Protein AF-A0A5N6WSJ8-F1 (afdb_monomer_lite)

pLDDT: mean 81.77, std 14.0, range [35.16, 97.81]

Foldseek 3Di:
DDPPPPDDDDDPPFDWDDDQQKTWGDDPNWIWIDGPPDPDTDTDDPVVVPDDPPDDAFWFWKWWWFAPDVVFFIFIWIWTGGGPDFTKIWGWDDDQADTDTDIDPDGGSPSPDPRTDGMGTPDGDDPVVVVVVVVCSVPDDFHHAPDPVRCDDHNRD

Secondary structure (DSSP, 8-state):
--------PPPTTS--EEETTEEEEEETTEEEEEETT-S--EEE-SGGGTS--SSPPPEEEEEEEEE-STTPPEEEEEEEEETTS-BEEEEEES-TTS-EE---SS-B-GGG-TTEEEEEEEEEE-HHHHHHHHHHHTTSPPP--SSGGG----TT-

Organism: NCBI:txid1034303

Sequence (157 aa):
MTTTIDKIYPTPSTPIQTIGLREICQVNGHHFKRIRGKEGWTESSPEDTLLPPTEPQPLYLSLVHESQGPDGPLHWSLFVARENEPGWLYQATGDAEHMIYEPSVGKVDITSSESFLTLYQLASVTEGQAMVVKCIADRETPPQAVNRREVKENCQG

Structure (mmCIF, N/CA/C/O backbone):
data_AF-A0A5N6WSJ8-F1
#
_entry.id   AF-A0A5N6WSJ8-F1
#
loop_
_atom_site.group_PDB
_atom_site.id
_atom_site.type_symbol
_atom_site.label_atom_id
_atom_site.label_alt_id
_atom_site.label_comp_id
_atom_site.label_asym_id
_atom_site.label_entity_id
_atom_site.label_seq_id
_atom_site.pdbx_PDB_ins_code
_atom_site.Cartn_x
_atom_site.Cartn_y
_atom_site.Cartn_z
_atom_site.occupancy
_atom_site.B_iso_or_equiv
_atom_site.auth_seq_id
_atom_site.auth_comp_id
_atom_site.auth_asym_id
_atom_site.auth_atom_id
_atom_site.pdbx_PDB_model_num
ATOM 1 N N . MET A 1 1 ? -42.127 9.052 26.038 1.00 35.16 1 MET A N 1
ATOM 2 C CA . MET A 1 1 ? -41.552 9.951 25.018 1.00 35.16 1 MET A CA 1
ATOM 3 C C . MET A 1 1 ? -40.097 9.556 24.853 1.00 35.16 1 MET A C 1
ATOM 5 O O . MET A 1 1 ? -39.301 9.848 25.730 1.00 35.16 1 MET A O 1
ATOM 9 N N . THR A 1 2 ? -39.781 8.771 23.828 1.00 38.25 2 THR A N 1
ATOM 10 C CA . THR A 1 2 ? -38.409 8.374 23.492 1.00 38.25 2 THR A CA 1
ATOM 11 C C . THR A 1 2 ? -37.805 9.474 22.635 1.00 38.25 2 THR A C 1
ATOM 13 O O . THR A 1 2 ? -38.182 9.640 21.479 1.00 38.25 2 THR A O 1
ATOM 16 N N . THR A 1 3 ? -36.926 10.274 23.228 1.00 41.91 3 THR A N 1
ATOM 17 C CA . THR A 1 3 ? -36.075 11.224 22.516 1.00 41.91 3 THR A CA 1
ATOM 18 C C . THR A 1 3 ? -35.119 10.424 21.641 1.00 41.91 3 THR A C 1
ATOM 20 O O . THR A 1 3 ? -34.165 9.825 22.131 1.00 41.91 3 THR A O 1
ATOM 23 N N . THR A 1 4 ? -35.398 10.377 20.342 1.00 45.00 4 THR A N 1
ATOM 24 C CA . THR A 1 4 ? -34.414 9.979 19.338 1.00 45.00 4 THR A CA 1
ATOM 25 C C . THR A 1 4 ? -33.328 11.049 19.374 1.00 45.00 4 THR A C 1
ATOM 27 O O . THR A 1 4 ? -33.532 12.156 18.887 1.00 45.00 4 THR A O 1
ATOM 30 N N . ILE A 1 5 ? -32.221 10.778 20.066 1.00 58.25 5 ILE A N 1
ATOM 31 C CA . ILE A 1 5 ? -31.035 11.628 19.979 1.00 58.25 5 ILE A CA 1
ATOM 32 C C . ILE A 1 5 ? -30.529 11.432 18.554 1.00 58.25 5 ILE A C 1
ATOM 34 O O . ILE A 1 5 ? -30.058 10.344 18.216 1.00 58.25 5 ILE A O 1
ATOM 38 N N . ASP A 1 6 ? -30.708 12.443 17.707 1.00 57.06 6 ASP A N 1
ATOM 39 C CA . ASP A 1 6 ? -30.138 12.442 16.366 1.00 57.06 6 ASP A CA 1
ATOM 40 C C . ASP A 1 6 ? -28.642 12.145 16.487 1.00 57.06 6 ASP A C 1
ATOM 42 O O . ASP A 1 6 ? -27.907 12.823 17.212 1.00 57.06 6 ASP A O 1
ATOM 46 N N . LYS A 1 7 ? -28.199 11.073 15.827 1.00 57.53 7 LYS A N 1
ATOM 47 C CA . LYS A 1 7 ? -26.790 10.687 15.816 1.00 57.53 7 LYS A CA 1
ATOM 48 C C . LYS A 1 7 ? -26.008 11.773 15.083 1.00 57.53 7 LYS A C 1
ATOM 50 O O . LYS A 1 7 ? -26.089 11.884 13.861 1.00 57.53 7 LYS A O 1
ATOM 55 N N . ILE A 1 8 ? -25.258 12.574 15.833 1.00 76.56 8 ILE A N 1
ATOM 56 C CA . ILE A 1 8 ? -24.381 13.602 15.275 1.00 76.56 8 ILE A CA 1
ATOM 57 C C . ILE A 1 8 ? -23.059 12.929 14.902 1.00 76.56 8 ILE A C 1
ATOM 59 O O . ILE A 1 8 ? -22.314 12.477 15.770 1.00 76.56 8 ILE A O 1
ATOM 63 N N . TYR A 1 9 ? -22.800 12.838 13.599 1.00 80.69 9 TYR A N 1
ATOM 64 C CA . TYR A 1 9 ? -21.544 12.331 13.051 1.00 80.69 9 TYR A CA 1
ATOM 65 C C . TYR A 1 9 ? -20.418 13.374 13.172 1.00 80.69 9 TYR A C 1
ATOM 67 O O . TYR A 1 9 ? -20.703 14.568 13.302 1.00 80.69 9 TYR A O 1
ATOM 75 N N . PRO A 1 10 ? -19.142 12.949 13.101 1.00 83.12 10 PRO A N 1
ATOM 76 C CA . PRO A 1 10 ? -18.005 13.865 13.148 1.00 83.12 10 PRO A CA 1
ATOM 77 C C . PRO A 1 10 ? -18.033 14.905 12.024 1.00 83.12 10 PRO A C 1
ATOM 79 O O . PRO A 1 10 ? -18.322 14.590 10.869 1.00 83.12 10 PRO A O 1
ATOM 82 N N . THR A 1 11 ? -17.698 16.148 12.366 1.00 83.81 11 THR A N 1
ATOM 83 C CA . THR A 1 11 ? -17.575 17.284 11.443 1.00 83.81 11 THR A CA 1
ATOM 84 C C . THR A 1 11 ? -16.099 17.570 11.140 1.00 83.81 11 THR A C 1
ATOM 86 O O . THR A 1 11 ? -15.226 17.103 11.870 1.00 83.81 11 THR A O 1
ATOM 89 N N . PRO A 1 12 ? -15.764 18.384 10.117 1.00 80.56 12 PRO A N 1
ATOM 90 C CA . PRO A 1 12 ? -14.369 18.734 9.810 1.00 80.56 12 PRO A CA 1
ATOM 91 C C . PRO A 1 12 ? -13.593 19.391 10.967 1.00 80.56 12 PRO A C 1
ATOM 93 O O . PRO A 1 12 ? -12.369 19.413 10.956 1.00 80.56 12 PRO A O 1
ATOM 96 N N . SER A 1 13 ? -14.300 19.936 11.959 1.00 82.62 13 SER A N 1
ATOM 97 C CA . SER A 1 13 ? -13.742 20.542 13.171 1.00 82.62 13 SER A CA 1
ATOM 98 C C . SER A 1 13 ? -13.580 19.572 14.348 1.00 82.62 13 SER A C 1
ATOM 100 O O . SER A 1 13 ? -13.057 19.972 15.387 1.00 82.62 13 SER A O 1
ATOM 102 N N . THR A 1 14 ? -14.054 18.327 14.237 1.00 85.38 14 THR A N 1
ATOM 103 C CA . THR A 1 14 ? -13.923 17.334 15.308 1.00 85.38 14 THR A CA 1
ATOM 104 C C . THR A 1 14 ? -12.447 16.953 15.482 1.00 85.38 14 THR A C 1
ATOM 106 O O . THR A 1 14 ? -11.806 16.605 14.493 1.00 85.38 14 THR A O 1
ATOM 109 N N . PRO A 1 15 ? -11.885 16.989 16.707 1.00 86.81 15 PRO A N 1
ATOM 110 C CA . PRO A 1 15 ? -10.530 16.508 16.960 1.00 86.81 15 PRO A CA 1
ATOM 111 C C . PRO A 1 15 ? -10.389 15.022 16.613 1.00 86.81 15 PRO A C 1
ATOM 113 O O . PRO A 1 15 ? -11.202 14.202 17.041 1.00 86.81 15 PRO A O 1
ATOM 116 N N . ILE A 1 16 ? -9.345 14.682 15.858 1.00 88.19 16 ILE A N 1
ATOM 117 C CA . ILE A 1 16 ? -9.062 13.319 15.402 1.00 88.19 16 ILE A CA 1
ATOM 118 C C . ILE A 1 16 ? -7.741 12.861 16.012 1.00 88.19 16 ILE A C 1
ATOM 120 O O . ILE A 1 16 ? -6.744 13.581 15.971 1.00 88.19 16 ILE A O 1
ATOM 124 N N . GLN A 1 17 ? -7.733 11.646 16.549 1.00 83.62 17 GLN A N 1
ATOM 125 C CA . GLN A 1 17 ? -6.518 10.929 16.902 1.00 83.62 17 GLN A CA 1
ATOM 126 C C . GLN A 1 17 ? -6.211 9.905 15.810 1.00 83.62 17 GLN A C 1
ATOM 128 O O . GLN A 1 17 ? -7.078 9.128 15.412 1.00 83.62 17 GLN A O 1
ATOM 133 N N . THR A 1 18 ? -4.964 9.880 15.352 1.00 77.31 18 THR A N 1
ATOM 134 C CA . THR A 1 18 ? -4.497 8.912 14.358 1.00 77.31 18 THR A CA 1
ATOM 135 C C . THR A 1 18 ? -3.738 7.788 15.049 1.00 77.31 18 THR A C 1
ATOM 137 O O . THR A 1 18 ? -2.828 8.040 15.837 1.00 77.31 18 THR A O 1
ATOM 140 N N . ILE A 1 19 ? -4.112 6.546 14.749 1.00 69.31 19 ILE A N 1
ATOM 141 C CA . ILE A 1 19 ? -3.447 5.326 15.210 1.00 69.31 19 ILE A CA 1
ATOM 142 C C . ILE A 1 19 ? -3.197 4.456 13.976 1.00 69.31 19 ILE A C 1
ATOM 144 O O . ILE A 1 19 ? -4.118 3.822 13.457 1.00 69.31 19 ILE A O 1
ATOM 148 N N . GLY A 1 20 ? -1.958 4.481 13.479 1.00 67.38 20 GLY A N 1
ATOM 149 C CA . GLY A 1 20 ? -1.568 3.845 12.219 1.00 67.38 20 GLY A CA 1
ATOM 150 C C . GLY A 1 20 ? -2.460 4.279 11.054 1.00 67.38 20 GLY A C 1
ATOM 151 O O . GLY A 1 20 ? -2.456 5.445 10.662 1.00 67.38 20 GLY A O 1
ATOM 152 N N . LEU A 1 21 ? -3.254 3.348 10.517 1.00 69.06 21 LEU A N 1
ATOM 153 C CA . LEU A 1 21 ? -4.169 3.599 9.392 1.00 69.06 21 LEU A CA 1
ATOM 154 C C . LEU A 1 21 ? -5.548 4.109 9.804 1.00 69.06 21 LEU A C 1
ATOM 156 O O . LEU A 1 21 ? -6.368 4.414 8.935 1.00 69.06 21 LEU A O 1
ATOM 160 N N . ARG A 1 22 ? -5.832 4.175 11.106 1.00 77.56 22 ARG A N 1
ATOM 161 C CA . ARG A 1 22 ? -7.133 4.595 11.616 1.00 77.56 22 ARG A CA 1
ATOM 162 C C . ARG A 1 22 ? -7.097 6.010 12.137 1.00 77.56 22 ARG A C 1
ATOM 164 O O . ARG A 1 22 ? -6.179 6.424 12.833 1.00 77.56 22 ARG A O 1
ATOM 171 N N . GLU A 1 23 ? -8.170 6.712 11.844 1.00 84.31 23 GLU A N 1
ATOM 172 C CA . GLU A 1 23 ? -8.542 7.948 12.497 1.00 84.31 23 GLU A CA 1
ATOM 173 C C . GLU A 1 23 ? -9.707 7.631 13.423 1.00 84.31 23 GLU A C 1
ATOM 175 O O . GLU A 1 23 ? -10.691 7.013 13.009 1.00 84.31 23 GLU A O 1
ATOM 180 N N . ILE A 1 24 ? -9.574 8.019 14.685 1.00 88.25 24 ILE A N 1
ATOM 181 C CA . ILE A 1 24 ? -10.608 7.865 15.698 1.00 88.25 24 ILE A CA 1
ATOM 182 C C . ILE A 1 24 ? -10.980 9.230 16.259 1.00 88.25 24 ILE A C 1
ATOM 184 O O . ILE A 1 24 ? -10.142 10.121 16.393 1.00 88.25 24 ILE A O 1
ATOM 188 N N . CYS A 1 25 ? -12.251 9.405 16.585 1.00 88.06 25 CYS A N 1
ATOM 189 C CA . CYS A 1 25 ? -12.722 10.590 17.281 1.00 88.06 25 CYS A CA 1
ATOM 190 C C . CYS A 1 25 ? -13.911 10.251 18.174 1.00 88.06 25 CYS A C 1
ATOM 192 O O . CYS A 1 25 ? -14.507 9.175 18.077 1.00 88.06 25 CYS A O 1
ATOM 194 N N . GLN A 1 26 ? -14.250 11.190 19.051 1.00 88.06 26 GLN A N 1
ATOM 195 C CA . GLN A 1 26 ? -15.395 11.076 19.935 1.00 88.06 26 GLN A CA 1
ATOM 196 C C . GLN A 1 26 ? -16.316 12.279 19.741 1.00 88.06 26 GLN A C 1
ATOM 198 O O . GLN A 1 26 ? -15.868 13.424 19.768 1.00 88.06 26 GLN A O 1
ATOM 203 N N . VAL A 1 27 ? -17.613 12.019 19.574 1.00 86.62 27 VAL A N 1
ATOM 204 C CA . VAL A 1 27 ? -18.652 13.049 19.452 1.00 86.62 27 VAL A CA 1
ATOM 205 C C . VAL A 1 27 ? -19.812 12.668 20.361 1.00 86.62 27 VAL A C 1
ATOM 207 O O . VAL A 1 27 ? -20.383 11.591 20.224 1.00 86.62 27 VAL A O 1
ATOM 210 N N . ASN A 1 28 ? -20.158 13.537 21.315 1.00 83.75 28 ASN A N 1
ATOM 211 C CA . ASN A 1 28 ? -21.280 13.340 22.246 1.00 83.75 28 ASN A CA 1
ATOM 212 C C . ASN A 1 28 ? -21.280 11.978 22.970 1.00 83.75 28 ASN A C 1
ATOM 214 O O . ASN A 1 28 ? -22.331 11.386 23.193 1.00 83.75 28 ASN A O 1
ATOM 218 N N . GLY A 1 29 ? -20.100 11.460 23.322 1.00 79.81 29 GLY A N 1
ATOM 219 C CA . GLY A 1 29 ? -19.958 10.158 23.982 1.00 79.81 29 GLY A CA 1
ATOM 220 C C . GLY A 1 29 ? -19.886 8.955 23.033 1.00 79.81 29 GLY A C 1
ATOM 221 O O . GLY A 1 29 ? -19.483 7.879 23.470 1.00 79.81 29 GLY A O 1
ATOM 222 N N . HIS A 1 30 ? -20.175 9.134 21.742 1.00 84.25 30 HIS A N 1
ATOM 223 C CA . HIS A 1 30 ? -20.034 8.103 20.714 1.00 84.25 30 HIS A CA 1
ATOM 224 C C . HIS A 1 30 ? -18.621 8.115 20.139 1.00 84.25 30 HIS A C 1
ATOM 226 O O . HIS A 1 30 ? -18.070 9.182 19.865 1.00 84.25 30 HIS A O 1
ATOM 232 N N . HIS A 1 31 ? -18.040 6.932 19.953 1.00 87.25 31 HIS A N 1
ATOM 233 C CA . HIS A 1 31 ? -16.734 6.782 19.323 1.00 87.25 31 HIS A CA 1
ATOM 234 C C . HIS A 1 31 ? -16.933 6.440 17.856 1.00 87.25 31 HIS A C 1
ATOM 236 O O . HIS A 1 31 ? -17.787 5.627 17.500 1.00 87.25 31 HIS A O 1
ATOM 242 N N . PHE A 1 32 ? -16.135 7.066 17.006 1.00 86.88 32 PHE A N 1
ATOM 243 C CA . PHE A 1 32 ? -16.140 6.821 15.578 1.00 86.88 32 PHE A CA 1
ATOM 244 C C . PHE A 1 32 ? -14.732 6.465 15.132 1.00 86.88 32 PHE A C 1
ATOM 246 O O . PHE A 1 32 ? -13.759 7.070 15.583 1.00 86.88 32 PHE A O 1
ATOM 253 N N . LYS A 1 33 ? -14.636 5.514 14.206 1.00 86.50 33 LYS A N 1
ATOM 254 C CA . LYS A 1 33 ? -13.399 5.130 13.530 1.00 86.50 33 LYS A CA 1
ATOM 255 C C . LYS A 1 33 ? -13.570 5.218 12.020 1.00 86.50 33 LYS A C 1
ATOM 257 O O . LYS A 1 33 ? -14.640 4.920 11.486 1.00 86.50 33 LYS A O 1
ATOM 262 N N . ARG A 1 34 ? -12.504 5.586 11.322 1.00 82.12 34 ARG A N 1
ATOM 263 C CA . ARG A 1 34 ? -12.396 5.479 9.865 1.00 82.12 34 ARG A CA 1
ATOM 264 C C . ARG A 1 34 ? -10.979 5.106 9.464 1.00 82.12 34 ARG A C 1
ATOM 266 O O . ARG A 1 34 ? -10.049 5.264 10.247 1.00 82.12 34 ARG A O 1
ATOM 273 N N . ILE A 1 35 ? -10.821 4.626 8.236 1.00 75.88 35 ILE A N 1
ATOM 274 C CA . ILE A 1 35 ? -9.498 4.518 7.615 1.00 75.88 35 ILE A CA 1
ATOM 275 C C . ILE A 1 35 ? -9.083 5.912 7.149 1.00 75.88 35 ILE A C 1
ATOM 277 O O . ILE A 1 35 ? -9.890 6.625 6.548 1.00 75.88 35 ILE A O 1
ATOM 281 N N . ARG A 1 36 ? -7.836 6.294 7.422 1.00 73.00 36 ARG A N 1
ATOM 282 C CA . ARG A 1 36 ? -7.250 7.571 7.011 1.00 73.00 36 ARG A CA 1
ATOM 283 C C . ARG A 1 36 ? -7.437 7.779 5.503 1.00 73.00 36 ARG A C 1
ATOM 285 O O . ARG A 1 36 ? -7.037 6.942 4.698 1.00 73.00 36 ARG A O 1
ATOM 292 N N . GLY A 1 37 ? -8.061 8.894 5.126 1.00 66.38 37 GLY A N 1
ATOM 293 C CA . GLY A 1 37 ? -8.368 9.229 3.728 1.00 66.38 37 GLY A CA 1
ATOM 294 C C . GLY A 1 37 ? -9.716 8.719 3.198 1.00 66.38 37 GLY A C 1
ATOM 295 O O . GLY A 1 37 ? -10.100 9.099 2.096 1.00 66.38 37 GLY A O 1
ATOM 296 N N . LYS A 1 38 ? -10.480 7.919 3.960 1.00 72.38 38 LYS A N 1
ATOM 297 C CA . LYS A 1 38 ? -11.898 7.649 3.653 1.00 72.38 38 LYS A CA 1
ATOM 298 C C . LYS A 1 38 ? -12.791 8.704 4.301 1.00 72.38 38 LYS A C 1
ATOM 300 O O . LYS A 1 38 ? -12.561 9.108 5.434 1.00 72.38 38 LYS A O 1
ATOM 305 N N . GLU A 1 39 ? -13.854 9.114 3.617 1.00 73.31 39 GLU A N 1
ATOM 306 C CA . GLU A 1 39 ? -14.796 10.103 4.163 1.00 73.31 39 GLU A CA 1
ATOM 307 C C . GLU A 1 39 ? -15.738 9.508 5.226 1.00 73.31 39 GLU A C 1
ATOM 309 O O . GLU A 1 39 ? -16.137 10.199 6.162 1.00 73.31 39 GLU A O 1
ATOM 314 N N . GLY A 1 40 ? -16.068 8.216 5.115 1.00 78.94 40 GLY A N 1
ATOM 315 C CA . GLY A 1 40 ? -17.070 7.558 5.955 1.00 78.94 40 GLY A CA 1
ATOM 316 C C . GLY A 1 40 ? -16.576 7.192 7.357 1.00 78.94 40 GLY A C 1
ATOM 317 O O . GLY A 1 40 ? -15.628 6.421 7.508 1.00 78.94 40 GLY A O 1
ATOM 318 N N . TRP A 1 41 ? -17.282 7.680 8.377 1.00 83.88 41 TRP A N 1
ATOM 319 C CA . TRP A 1 41 ? -17.103 7.292 9.777 1.00 83.88 41 TRP A CA 1
ATOM 320 C C . TRP A 1 41 ? -17.987 6.100 10.143 1.00 83.88 41 TRP A C 1
ATOM 322 O O . TRP A 1 41 ? -19.172 6.077 9.817 1.00 83.88 41 TRP A O 1
ATOM 332 N N . THR A 1 42 ? -17.425 5.128 10.859 1.00 85.62 42 THR A N 1
ATOM 333 C CA . THR A 1 42 ? -18.167 3.994 11.427 1.00 85.62 42 THR A CA 1
ATOM 334 C C . THR A 1 42 ? -18.176 4.107 12.945 1.00 85.62 42 THR A C 1
ATOM 336 O O . THR A 1 42 ? -17.134 4.352 13.548 1.00 85.62 42 THR A O 1
ATOM 339 N N . GLU A 1 43 ? -19.339 3.934 13.567 1.00 85.69 43 GLU A N 1
ATOM 340 C CA . GLU A 1 43 ? -19.457 3.907 15.027 1.00 85.69 43 GLU A CA 1
ATOM 341 C C . GLU A 1 43 ? -18.687 2.701 15.595 1.00 85.69 43 GLU A C 1
ATOM 343 O O . GLU A 1 43 ? -18.756 1.595 15.053 1.00 85.69 43 GLU A O 1
ATOM 348 N N . SER A 1 44 ? -17.921 2.916 16.662 1.00 79.94 44 SER A N 1
ATOM 349 C CA . SER A 1 44 ? -17.151 1.878 17.348 1.00 79.94 44 SER A CA 1
ATOM 350 C C . SER A 1 44 ? -17.463 1.857 18.837 1.00 79.94 44 SER A C 1
ATOM 352 O O . SER A 1 44 ? -17.774 2.886 19.437 1.00 79.94 44 SER A O 1
ATOM 354 N N . SER A 1 45 ? -17.359 0.681 19.453 1.00 74.62 45 SER A N 1
ATOM 355 C CA . SER A 1 45 ? -17.427 0.574 20.909 1.00 74.62 45 SER A CA 1
ATOM 356 C C . SER A 1 45 ? -16.104 1.063 21.532 1.00 74.62 45 SER A C 1
ATOM 358 O O . SER A 1 45 ? -15.057 0.937 20.896 1.00 74.62 45 SER A O 1
ATOM 360 N N . PRO A 1 46 ? -16.098 1.604 22.764 1.00 65.12 46 PRO A N 1
ATOM 361 C CA . PRO A 1 46 ? -14.851 1.910 23.471 1.00 65.12 46 PRO A CA 1
ATOM 362 C C . PRO A 1 46 ? -13.995 0.654 23.714 1.00 65.12 46 PRO A C 1
ATOM 364 O O . PRO A 1 46 ? -12.765 0.731 23.694 1.00 65.12 46 PRO A O 1
ATOM 367 N N . GLU A 1 47 ? -14.643 -0.502 23.904 1.00 58.44 47 GLU A N 1
ATOM 368 C CA . GLU A 1 47 ? -14.005 -1.797 24.179 1.00 58.44 47 GLU A CA 1
ATOM 369 C C . GLU A 1 47 ? -13.216 -2.344 22.980 1.00 58.44 47 GLU A C 1
ATOM 371 O O . GLU A 1 47 ? -12.177 -2.972 23.189 1.00 58.44 47 GLU A O 1
ATOM 376 N N . ASP A 1 48 ? -13.609 -2.003 21.743 1.00 55.34 48 ASP A N 1
ATOM 377 C CA . ASP A 1 48 ? -12.842 -2.304 20.518 1.00 55.34 48 ASP A CA 1
ATOM 378 C C . ASP A 1 48 ? -11.410 -1.733 20.566 1.00 55.34 48 ASP A C 1
ATOM 380 O O . ASP A 1 48 ? -10.537 -2.183 19.825 1.00 55.34 48 ASP A O 1
ATOM 384 N N . THR A 1 49 ? -11.175 -0.707 21.390 1.00 52.41 49 THR A N 1
ATOM 385 C CA . THR A 1 49 ? -9.907 0.038 21.455 1.00 52.41 49 THR A CA 1
ATOM 386 C C . THR A 1 49 ? -8.958 -0.472 22.541 1.00 52.41 49 THR A C 1
ATOM 388 O O . THR A 1 49 ? -7.775 -0.139 22.511 1.00 52.41 49 THR A O 1
ATOM 391 N N . LEU A 1 50 ? -9.460 -1.230 23.524 1.00 49.12 50 LEU A N 1
ATOM 392 C CA . LEU A 1 50 ? -8.735 -1.541 24.767 1.00 49.12 50 LEU A CA 1
ATOM 393 C C . LEU A 1 50 ? -8.407 -3.023 24.947 1.00 49.12 50 LEU A C 1
ATOM 395 O O . LEU A 1 50 ? -7.529 -3.356 25.744 1.00 49.12 50 LEU A O 1
ATOM 399 N N . LEU A 1 51 ? -9.096 -3.917 24.239 1.00 44.38 51 LEU A N 1
ATOM 400 C CA . LEU A 1 51 ? -8.817 -5.342 24.339 1.00 44.38 51 LEU A CA 1
ATOM 401 C C . LEU A 1 51 ? -7.703 -5.725 23.357 1.00 44.38 51 LEU A C 1
ATOM 403 O O . LEU A 1 51 ? -7.798 -5.389 22.173 1.00 44.38 51 LEU A O 1
ATOM 407 N N . PRO A 1 52 ? -6.650 -6.444 23.801 1.00 50.81 52 PRO A N 1
ATOM 408 C CA . PRO A 1 52 ? -5.757 -7.090 22.855 1.00 50.81 52 PRO A CA 1
ATOM 409 C C . PRO A 1 52 ? -6.611 -7.996 21.952 1.00 50.81 52 PRO A C 1
ATOM 411 O O . PRO A 1 52 ? -7.537 -8.643 22.458 1.00 50.81 52 PRO A O 1
ATOM 414 N N . PRO A 1 53 ? -6.345 -8.039 20.635 1.00 53.09 53 PRO A N 1
ATOM 415 C CA . PRO A 1 53 ? -7.141 -8.829 19.707 1.00 53.09 53 PRO A CA 1
ATOM 416 C C . PRO A 1 53 ? -7.209 -10.272 20.209 1.00 53.09 53 PRO A C 1
ATOM 418 O O . PRO A 1 53 ? -6.196 -10.965 20.278 1.00 53.09 53 PRO A O 1
ATOM 421 N N . THR A 1 54 ? -8.396 -10.712 20.632 1.00 51.56 54 THR A N 1
ATOM 422 C CA . THR A 1 54 ? -8.615 -12.103 21.068 1.00 51.56 54 THR A CA 1
ATOM 423 C C . THR A 1 54 ? -8.588 -13.052 19.860 1.00 51.56 54 THR A C 1
ATOM 425 O O . THR A 1 54 ? -8.373 -14.252 20.001 1.00 51.56 54 THR A O 1
ATOM 428 N N . GLU A 1 55 ? -8.725 -12.492 18.656 1.00 57.25 55 GLU A N 1
ATOM 429 C CA . GLU A 1 55 ? -8.537 -13.152 17.370 1.00 57.25 55 GLU A CA 1
ATOM 430 C C . GLU A 1 55 ? -7.236 -12.668 16.706 1.00 57.25 55 GLU A C 1
ATOM 432 O O . GLU A 1 55 ? -6.863 -11.502 16.875 1.00 57.25 55 GLU A O 1
ATOM 437 N N . PRO A 1 56 ? -6.532 -13.518 15.931 1.00 65.56 56 PRO A N 1
ATOM 438 C CA . PRO A 1 56 ? -5.392 -13.065 15.145 1.00 65.56 56 PRO A CA 1
ATOM 439 C C . PRO A 1 56 ? -5.842 -11.930 14.222 1.00 65.56 56 PRO A C 1
ATOM 441 O O . PRO A 1 56 ? -6.740 -12.123 13.402 1.00 65.56 56 PRO A O 1
ATOM 444 N N . GLN A 1 57 ? -5.222 -10.753 14.361 1.00 75.94 57 GLN A N 1
ATOM 445 C CA . GLN A 1 57 ? -5.602 -9.569 13.588 1.00 75.94 57 GLN A CA 1
ATOM 446 C C . GLN A 1 57 ? -5.674 -9.897 12.097 1.00 75.94 57 GLN A C 1
ATOM 448 O O . GLN A 1 57 ? -4.727 -10.497 11.604 1.00 75.94 57 GLN A O 1
ATOM 453 N N . PRO A 1 58 ? -6.717 -9.522 11.346 1.00 84.81 58 PRO A N 1
ATOM 454 C CA . PRO A 1 58 ? -6.815 -9.916 9.947 1.00 84.81 58 PRO A CA 1
ATOM 455 C C . PRO A 1 58 ? -5.597 -9.456 9.135 1.00 84.81 58 PRO A C 1
ATOM 457 O O . PRO A 1 58 ? -5.048 -8.377 9.362 1.00 84.81 58 PRO A O 1
ATOM 460 N N . LEU A 1 59 ? -5.173 -10.286 8.182 1.00 93.00 59 LEU A N 1
ATOM 461 C CA . LEU A 1 59 ? -4.172 -9.903 7.194 1.00 93.00 59 LEU A CA 1
ATOM 462 C C . LEU A 1 59 ? -4.899 -9.212 6.037 1.00 93.00 59 LEU A C 1
ATOM 464 O O . LEU A 1 59 ? -5.903 -9.724 5.540 1.00 93.00 59 LEU A O 1
ATOM 468 N N . TYR A 1 60 ? -4.417 -8.051 5.615 1.00 93.19 60 TYR A N 1
ATOM 469 C CA . TYR A 1 60 ? -5.058 -7.246 4.583 1.00 93.19 60 TYR A CA 1
ATOM 470 C C . TYR A 1 60 ? -4.173 -7.132 3.353 1.00 93.19 60 TYR A C 1
ATOM 472 O O . TYR A 1 60 ? -2.980 -6.868 3.471 1.00 93.19 60 TYR A O 1
ATOM 480 N N . LEU A 1 61 ? -4.784 -7.266 2.178 1.00 95.56 61 LEU A N 1
ATOM 481 C CA . LEU A 1 61 ? -4.240 -6.758 0.927 1.00 95.56 61 LEU A CA 1
ATOM 482 C C . LEU A 1 61 ? -4.722 -5.321 0.749 1.00 95.56 61 LEU A C 1
ATOM 484 O O . LEU A 1 61 ? -5.929 -5.056 0.770 1.00 95.56 61 LEU A O 1
ATOM 488 N N . SER A 1 62 ? -3.781 -4.410 0.549 1.00 93.81 62 SER A N 1
ATOM 489 C CA . SER A 1 62 ? -4.054 -2.987 0.410 1.00 93.81 62 SER A CA 1
ATOM 490 C C . SER A 1 62 ? -3.318 -2.388 -0.780 1.00 93.81 62 SER A C 1
ATOM 492 O O . SER A 1 62 ? -2.260 -2.874 -1.170 1.00 93.81 62 SER A O 1
ATOM 494 N N . LEU A 1 63 ? -3.882 -1.317 -1.325 1.00 93.19 63 LEU A N 1
ATOM 495 C CA . LEU A 1 63 ? -3.242 -0.441 -2.293 1.00 93.19 63 LEU A CA 1
ATOM 496 C C . LEU A 1 63 ? -2.746 0.808 -1.564 1.00 93.19 63 LEU A C 1
ATOM 498 O O . LEU A 1 63 ? -3.533 1.468 -0.886 1.00 93.19 63 LEU A O 1
ATOM 502 N N . VAL A 1 64 ? -1.463 1.118 -1.686 1.00 91.94 64 VAL A N 1
ATOM 503 C CA . VAL A 1 64 ? -0.816 2.265 -1.048 1.00 91.94 64 VAL A CA 1
ATOM 504 C C . VAL A 1 64 ? -0.511 3.316 -2.097 1.00 91.94 64 VAL A C 1
ATOM 506 O O . VAL A 1 64 ? -0.049 2.984 -3.186 1.00 91.94 64 VAL A O 1
ATOM 509 N N . HIS A 1 65 ? -0.783 4.573 -1.751 1.00 91.06 65 HIS A N 1
ATOM 510 C CA . HIS A 1 65 ? -0.389 5.733 -2.538 1.00 91.06 65 HIS A CA 1
ATOM 511 C C . HIS A 1 65 ? 0.710 6.502 -1.814 1.00 91.06 65 HIS A C 1
ATOM 513 O O . HIS A 1 65 ? 0.557 6.870 -0.642 1.00 91.06 65 HIS A O 1
ATOM 519 N N . GLU A 1 66 ? 1.770 6.814 -2.544 1.00 91.44 66 GLU A N 1
ATOM 520 C CA . GLU A 1 66 ? 2.865 7.654 -2.076 1.00 91.44 66 GLU A CA 1
ATOM 521 C C . GLU A 1 66 ? 3.088 8.832 -3.032 1.00 91.44 66 GLU A C 1
ATOM 523 O O . GLU A 1 66 ? 2.830 8.750 -4.230 1.00 91.44 66 GLU A O 1
ATOM 528 N N . SER A 1 67 ? 3.564 9.953 -2.504 1.00 91.00 67 SER A N 1
ATOM 529 C CA . SER A 1 67 ? 4.016 11.090 -3.306 1.00 91.00 67 SER A CA 1
ATOM 530 C C . SER A 1 67 ? 5.437 10.854 -3.822 1.00 91.00 67 SER A C 1
ATOM 532 O O . SER A 1 67 ? 6.304 10.406 -3.075 1.00 91.00 67 SER A O 1
ATOM 534 N N . GLN A 1 68 ? 5.689 11.189 -5.090 1.00 85.75 68 GLN A N 1
ATOM 535 C CA . GLN A 1 68 ? 7.034 11.144 -5.689 1.00 85.75 68 GLN A CA 1
ATOM 536 C C . GLN A 1 68 ? 7.708 12.525 -5.786 1.00 85.75 68 GLN A C 1
ATOM 538 O O . GLN A 1 68 ? 8.807 12.657 -6.322 1.00 85.75 68 GLN A O 1
ATOM 543 N N . GLY A 1 69 ? 7.060 13.566 -5.262 1.00 82.75 69 GLY A N 1
ATOM 544 C CA . GLY A 1 69 ? 7.539 14.945 -5.279 1.00 82.75 69 GLY A CA 1
ATOM 545 C C . GLY A 1 69 ? 6.416 15.943 -5.574 1.00 82.75 69 GLY A C 1
ATOM 546 O O . GLY A 1 69 ? 5.282 15.535 -5.837 1.00 82.75 69 GLY A O 1
ATOM 547 N N . PRO A 1 70 ? 6.710 17.255 -5.523 1.00 81.44 70 PRO A N 1
ATOM 548 C CA . PRO A 1 70 ? 5.748 18.292 -5.881 1.00 81.44 70 PRO A CA 1
ATOM 549 C C . PRO A 1 70 ? 5.291 18.116 -7.331 1.00 81.44 70 PRO A C 1
ATOM 551 O O . PRO A 1 70 ? 6.126 18.038 -8.230 1.00 81.44 70 PRO A O 1
ATOM 554 N N . ASP A 1 71 ? 3.977 18.024 -7.537 1.00 79.62 71 ASP A N 1
ATOM 555 C CA . ASP A 1 71 ? 3.321 17.849 -8.844 1.00 79.62 71 ASP A CA 1
ATOM 556 C C . ASP A 1 71 ? 3.702 16.565 -9.611 1.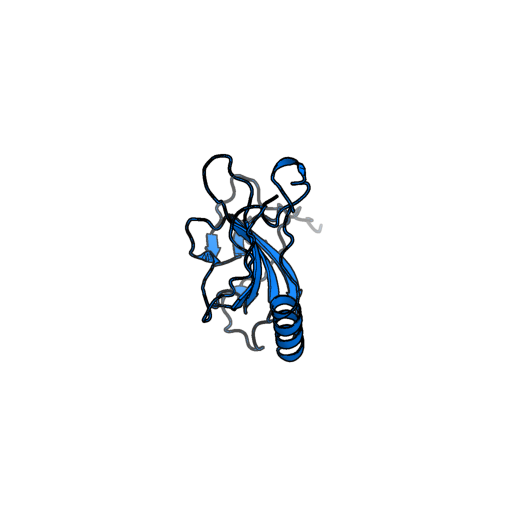00 79.62 71 ASP A C 1
ATOM 558 O O . ASP A 1 71 ? 3.359 16.409 -10.785 1.00 79.62 71 ASP A O 1
ATOM 562 N N . GLY A 1 72 ? 4.400 15.635 -8.951 1.00 74.25 72 GLY A N 1
ATOM 563 C CA . GLY A 1 72 ? 4.715 14.321 -9.494 1.00 74.25 72 GLY A CA 1
ATOM 564 C C . GLY A 1 72 ? 3.494 13.397 -9.493 1.00 74.25 72 GLY A C 1
ATOM 565 O O . GLY A 1 72 ? 2.566 13.587 -8.698 1.00 74.25 72 GLY A O 1
ATOM 566 N N . PRO A 1 73 ? 3.486 12.383 -10.367 1.00 83.00 73 PRO A N 1
ATOM 567 C CA . PRO A 1 73 ? 2.417 11.404 -10.393 1.00 83.00 73 PRO A CA 1
ATOM 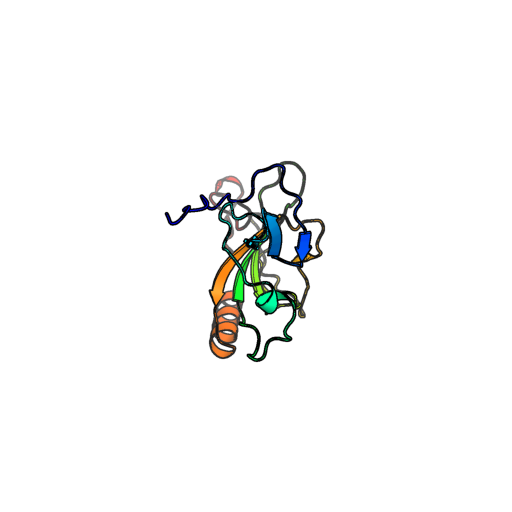568 C C . PRO A 1 73 ? 2.508 10.526 -9.117 1.00 83.00 73 PRO A C 1
ATOM 570 O O . PRO A 1 73 ? 3.537 10.492 -8.431 1.00 83.00 73 PRO A O 1
ATOM 573 N N . LEU A 1 74 ? 1.397 9.910 -8.707 1.00 87.25 74 LEU A N 1
ATOM 574 C CA . LEU A 1 74 ? 1.343 9.153 -7.450 1.00 87.25 74 LEU A CA 1
ATOM 575 C C . LEU A 1 74 ? 2.040 7.808 -7.606 1.00 87.25 74 LEU A C 1
ATOM 577 O O . LEU A 1 74 ? 1.765 7.085 -8.538 1.00 87.25 74 LEU A O 1
ATOM 581 N N . HIS A 1 75 ? 2.860 7.379 -6.661 1.00 89.56 75 HIS A N 1
ATOM 582 C CA . HIS A 1 75 ? 3.362 6.006 -6.679 1.00 89.56 75 HIS A CA 1
ATOM 583 C C . HIS A 1 75 ? 2.330 5.038 -6.105 1.00 89.56 75 HIS A C 1
ATOM 585 O O . HIS A 1 75 ? 1.774 5.303 -5.037 1.00 89.56 75 HIS A O 1
ATOM 591 N N . TRP A 1 76 ? 2.105 3.914 -6.788 1.00 91.31 76 TRP A N 1
ATOM 592 C CA . TRP A 1 76 ? 1.145 2.887 -6.383 1.00 91.31 76 TRP A CA 1
ATOM 593 C C . TRP A 1 76 ? 1.894 1.610 -6.031 1.00 91.31 76 TRP A C 1
ATOM 595 O O . TRP A 1 76 ? 2.703 1.103 -6.811 1.00 91.31 76 TRP A O 1
ATOM 605 N N . SER A 1 77 ? 1.586 1.046 -4.870 1.00 94.00 77 SER A N 1
ATOM 606 C CA . SER A 1 77 ? 2.174 -0.215 -4.425 1.00 94.00 77 SER A CA 1
ATOM 607 C C . SER A 1 77 ? 1.135 -1.107 -3.753 1.00 94.00 77 SER A C 1
ATOM 609 O O . SER A 1 77 ? 0.171 -0.643 -3.141 1.00 94.00 77 SER A O 1
ATOM 611 N N . LEU A 1 78 ? 1.303 -2.422 -3.892 1.00 95.81 78 LEU A N 1
ATOM 612 C CA . LEU A 1 78 ? 0.517 -3.391 -3.137 1.00 95.81 78 LEU A CA 1
ATOM 613 C C . LEU A 1 78 ? 1.209 -3.659 -1.808 1.00 95.81 78 LEU A C 1
ATOM 615 O O . LEU A 1 78 ? 2.413 -3.901 -1.756 1.00 95.81 78 LEU A O 1
ATOM 619 N N . PHE A 1 79 ? 0.433 -3.672 -0.735 1.00 96.19 79 PHE A N 1
ATOM 620 C CA . PHE A 1 79 ? 0.930 -3.897 0.611 1.00 96.19 79 PHE A CA 1
ATOM 621 C C . PHE A 1 79 ? 0.121 -4.989 1.299 1.00 96.19 79 PHE A C 1
ATOM 623 O O . PHE A 1 79 ? -1.112 -4.940 1.326 1.00 96.19 79 PHE A O 1
ATOM 630 N N . VAL A 1 80 ? 0.819 -5.980 1.852 1.00 96.81 80 VAL A N 1
ATOM 631 C CA . VAL A 1 80 ? 0.210 -7.077 2.606 1.00 96.81 80 VAL A CA 1
ATOM 632 C C . VAL A 1 80 ? 0.709 -7.049 4.042 1.00 96.81 80 VAL A C 1
ATOM 634 O O . VAL A 1 80 ? 1.873 -7.353 4.312 1.00 96.81 80 VAL A O 1
ATOM 637 N N . ALA A 1 81 ? -0.183 -6.696 4.964 1.00 94.00 81 ALA A N 1
ATOM 638 C CA . ALA A 1 81 ? 0.144 -6.519 6.373 1.00 94.00 81 ALA A CA 1
ATOM 639 C C . ALA A 1 81 ? -1.055 -6.780 7.281 1.00 94.00 81 ALA A C 1
ATOM 641 O O . ALA A 1 81 ? -2.211 -6.715 6.852 1.00 94.00 81 ALA A O 1
ATOM 642 N N . ARG A 1 82 ? -0.767 -7.062 8.552 1.00 89.69 82 ARG A N 1
ATOM 643 C CA . ARG A 1 82 ? -1.761 -6.927 9.617 1.00 89.69 82 ARG A CA 1
ATOM 644 C C . ARG A 1 82 ? -1.844 -5.456 10.003 1.00 89.69 82 ARG A C 1
ATOM 646 O O . ARG A 1 82 ? -0.956 -4.662 9.693 1.00 89.69 82 ARG A O 1
ATOM 653 N N . GLU A 1 83 ? -2.946 -5.076 10.625 1.00 80.88 83 GLU A N 1
ATOM 654 C CA . GLU A 1 83 ? -3.148 -3.689 11.012 1.00 80.88 83 GLU A CA 1
ATOM 655 C C . GLU A 1 83 ? -2.074 -3.234 12.015 1.00 80.88 83 GLU A C 1
ATOM 657 O O . GLU A 1 83 ? -1.817 -3.891 13.017 1.00 80.88 83 GLU A O 1
ATOM 662 N N . ASN A 1 84 ? -1.435 -2.096 11.731 1.00 75.69 84 ASN A N 1
ATOM 663 C CA . ASN A 1 84 ? -0.350 -1.526 12.541 1.00 75.69 84 ASN A CA 1
ATOM 664 C C . ASN A 1 84 ? 0.900 -2.421 12.681 1.00 75.69 84 ASN A C 1
ATOM 666 O O . ASN A 1 84 ? 1.688 -2.227 13.606 1.00 75.69 84 ASN A O 1
ATOM 670 N N . GLU A 1 85 ? 1.108 -3.376 11.771 1.00 86.19 85 GLU A N 1
ATOM 671 C CA . GLU A 1 85 ? 2.330 -4.180 11.706 1.00 86.19 85 GLU A CA 1
ATOM 672 C C . GLU A 1 85 ? 3.093 -3.933 10.394 1.00 86.19 85 GLU A C 1
ATOM 674 O O . GLU A 1 85 ? 2.471 -3.713 9.351 1.00 86.19 85 GLU A O 1
ATOM 679 N N . PRO A 1 86 ? 4.437 -4.042 10.3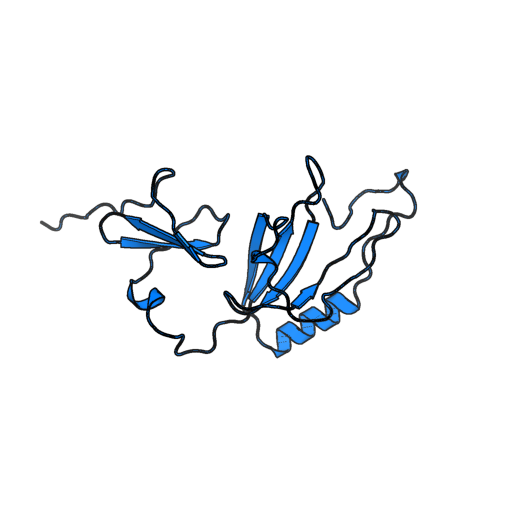97 1.00 92.25 86 PRO A N 1
ATOM 680 C CA . PRO A 1 86 ? 5.215 -4.079 9.166 1.00 92.25 86 PRO A CA 1
ATOM 681 C C . PRO A 1 86 ? 4.768 -5.218 8.239 1.00 92.25 86 PRO A C 1
ATOM 683 O O . PRO A 1 86 ? 4.521 -6.347 8.680 1.00 92.25 86 PRO A O 1
ATOM 686 N N . GLY A 1 87 ? 4.734 -4.949 6.937 1.00 94.81 87 GLY A N 1
ATOM 687 C CA . GLY A 1 87 ? 4.232 -5.876 5.924 1.00 94.81 87 GLY A CA 1
ATOM 688 C C . GLY A 1 87 ? 5.107 -5.973 4.686 1.00 94.81 87 GLY A C 1
ATOM 689 O O . GLY A 1 87 ? 6.144 -5.323 4.583 1.00 94.81 87 GLY A O 1
ATOM 690 N N . TRP A 1 88 ? 4.692 -6.810 3.743 1.00 97.81 88 TRP A N 1
ATOM 691 C CA . TRP A 1 88 ? 5.373 -6.961 2.460 1.00 97.81 88 TRP A CA 1
ATOM 692 C C . TRP A 1 88 ? 4.872 -5.918 1.469 1.00 97.81 88 TRP A C 1
ATOM 694 O O . TRP A 1 88 ? 3.661 -5.781 1.290 1.00 97.81 88 TRP A O 1
ATOM 704 N N . LEU A 1 89 ? 5.803 -5.212 0.831 1.00 96.88 89 LEU A N 1
ATOM 705 C CA . LEU A 1 89 ? 5.519 -4.207 -0.185 1.00 96.88 89 LEU A CA 1
ATOM 706 C C . LEU A 1 89 ? 5.914 -4.750 -1.559 1.00 96.88 89 LEU A C 1
ATOM 708 O O . LEU A 1 89 ? 7.042 -5.206 -1.751 1.00 96.88 89 LEU A O 1
ATOM 712 N N . TYR A 1 90 ? 4.997 -4.681 -2.514 1.00 96.44 90 TYR A N 1
ATOM 713 C CA . TYR A 1 90 ? 5.207 -5.072 -3.902 1.00 96.44 90 TYR A CA 1
ATOM 714 C C . TYR A 1 90 ? 4.977 -3.849 -4.781 1.00 96.44 90 TYR A C 1
ATOM 716 O O . TYR A 1 90 ? 3.892 -3.266 -4.774 1.00 96.44 90 TYR A O 1
ATOM 724 N N . GLN A 1 91 ? 6.002 -3.442 -5.519 1.00 93.56 91 GLN A N 1
ATOM 725 C CA . GLN A 1 91 ? 5.992 -2.187 -6.261 1.00 93.56 91 GLN A CA 1
ATOM 726 C C . GLN A 1 91 ? 6.831 -2.293 -7.527 1.00 93.56 91 GLN A C 1
ATOM 728 O O . GLN A 1 91 ? 7.752 -3.108 -7.606 1.00 93.56 91 GLN A O 1
ATOM 733 N N . ALA A 1 92 ? 6.523 -1.436 -8.493 1.00 91.25 92 ALA A N 1
ATOM 734 C CA . ALA A 1 92 ? 7.365 -1.207 -9.652 1.00 91.25 92 ALA A CA 1
ATOM 735 C C . ALA A 1 92 ? 7.883 0.233 -9.623 1.00 91.25 92 ALA A C 1
ATOM 737 O O . ALA A 1 92 ? 7.097 1.171 -9.506 1.00 91.25 92 ALA A O 1
ATOM 738 N N . THR A 1 93 ? 9.193 0.405 -9.722 1.00 88.62 93 THR A N 1
ATOM 739 C CA . THR A 1 93 ? 9.891 1.696 -9.678 1.00 88.62 93 THR A CA 1
ATOM 740 C C . THR A 1 93 ? 10.569 1.964 -11.022 1.00 88.62 93 THR A C 1
ATOM 742 O O . THR A 1 93 ? 10.652 1.077 -11.868 1.00 88.62 93 THR A O 1
ATOM 745 N N . GLY A 1 94 ? 11.035 3.192 -11.249 1.00 86.12 94 GLY A N 1
ATOM 746 C CA . GLY A 1 94 ? 11.683 3.593 -12.503 1.00 86.12 94 GLY A CA 1
ATOM 747 C C . GLY A 1 94 ? 10.857 4.583 -13.318 1.00 86.12 94 GLY A C 1
ATOM 748 O O . GLY A 1 94 ? 9.891 5.163 -12.818 1.00 86.12 94 GLY A O 1
ATOM 749 N N . ASP A 1 95 ? 11.287 4.808 -14.558 1.00 81.56 95 ASP A N 1
ATOM 750 C CA . ASP A 1 95 ? 10.570 5.632 -15.530 1.00 81.56 95 ASP A CA 1
ATOM 751 C C . ASP A 1 95 ? 9.740 4.768 -16.485 1.00 81.56 95 ASP A C 1
ATOM 753 O O . ASP A 1 95 ? 9.877 3.548 -16.532 1.00 81.56 95 ASP A O 1
ATOM 757 N N . ALA A 1 96 ? 8.872 5.405 -17.269 1.00 78.56 96 ALA A N 1
ATOM 758 C CA . ALA A 1 96 ? 7.953 4.703 -18.159 1.00 78.56 96 ALA A CA 1
ATOM 759 C C . ALA A 1 96 ? 8.638 3.800 -19.206 1.00 78.56 96 ALA A C 1
ATOM 761 O O . ALA A 1 96 ? 7.989 2.889 -19.710 1.00 78.56 96 ALA A O 1
ATOM 762 N N . GLU A 1 97 ? 9.909 4.027 -19.550 1.00 81.94 97 GLU A N 1
ATOM 763 C CA . GLU A 1 97 ? 10.671 3.167 -20.469 1.00 81.94 97 GLU A CA 1
ATOM 764 C C . GLU A 1 97 ? 11.395 2.034 -19.714 1.00 81.94 97 GLU A C 1
ATOM 766 O O . GLU A 1 97 ? 11.643 0.971 -20.281 1.00 81.94 97 GLU A O 1
ATOM 771 N N . HIS A 1 98 ? 11.691 2.230 -18.425 1.00 84.44 9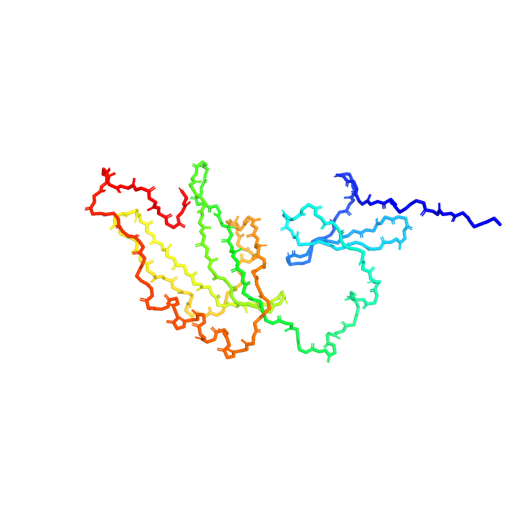8 HIS A N 1
ATOM 772 C CA . HIS A 1 98 ? 12.502 1.337 -17.594 1.00 84.44 98 HIS A CA 1
ATOM 773 C C . HIS A 1 98 ? 11.848 1.040 -16.236 1.00 84.44 98 HIS A C 1
ATOM 775 O O . HIS A 1 98 ? 12.478 1.182 -15.187 1.00 84.44 98 HIS A O 1
ATOM 781 N N . MET A 1 99 ? 10.589 0.603 -16.244 1.00 87.06 99 MET A N 1
ATOM 782 C CA . MET A 1 99 ? 9.917 0.140 -15.028 1.00 87.06 99 MET A CA 1
ATOM 783 C C . MET A 1 99 ? 10.495 -1.204 -14.567 1.00 87.06 99 MET A C 1
ATOM 785 O O . MET A 1 99 ? 10.556 -2.162 -15.341 1.00 87.06 99 MET A O 1
ATOM 789 N N . ILE A 1 100 ? 10.882 -1.299 -13.299 1.00 89.94 100 ILE A N 1
ATOM 790 C CA . ILE A 1 100 ? 11.492 -2.477 -12.678 1.00 89.94 100 ILE A CA 1
ATOM 791 C C . ILE A 1 100 ? 10.656 -2.880 -11.468 1.00 89.94 100 ILE A C 1
ATOM 793 O O . ILE A 1 100 ? 10.289 -2.045 -10.649 1.00 89.94 100 ILE A O 1
ATOM 797 N N . TYR A 1 101 ? 10.354 -4.171 -11.345 1.00 93.06 101 TYR A N 1
ATOM 798 C CA . TYR A 1 101 ? 9.703 -4.707 -10.156 1.00 93.06 101 TYR A CA 1
ATOM 799 C C . TYR A 1 101 ? 10.717 -4.776 -9.011 1.00 93.06 101 TYR A C 1
ATOM 801 O O . TYR A 1 101 ? 11.729 -5.470 -9.116 1.00 93.06 101 TYR A O 1
ATOM 809 N N . GLU A 1 102 ? 10.442 -4.056 -7.927 1.00 93.44 102 GLU A N 1
ATOM 810 C CA . GLU A 1 102 ? 11.348 -3.888 -6.791 1.00 93.44 102 GLU A CA 1
ATOM 811 C C . GLU A 1 102 ? 10.594 -4.100 -5.465 1.00 93.44 102 GLU A C 1
ATOM 813 O O . GLU A 1 102 ? 10.240 -3.146 -4.764 1.00 93.44 102 GLU A O 1
ATOM 818 N N . PRO A 1 103 ? 10.288 -5.358 -5.105 1.00 95.38 103 PRO A N 1
ATOM 819 C CA . PRO A 1 103 ? 9.601 -5.655 -3.857 1.00 95.38 103 PRO A CA 1
ATOM 820 C C . PRO A 1 103 ? 10.498 -5.377 -2.649 1.00 95.38 103 PRO A C 1
ATOM 822 O O . PRO A 1 103 ? 11.729 -5.379 -2.736 1.00 95.38 103 PRO A O 1
ATOM 825 N N . SER A 1 104 ? 9.888 -5.207 -1.477 1.00 96.19 104 SER A N 1
ATOM 826 C CA . SER A 1 104 ? 10.650 -5.064 -0.241 1.00 96.19 104 SER A CA 1
ATOM 827 C C . SER A 1 104 ? 11.427 -6.346 0.087 1.00 96.19 104 SER A C 1
ATOM 829 O O . SER A 1 104 ? 10.898 -7.457 0.046 1.00 96.19 104 SER A O 1
ATOM 831 N N . VAL A 1 105 ? 12.698 -6.194 0.475 1.00 94.25 105 VAL A N 1
ATOM 832 C CA . VAL A 1 105 ? 13.565 -7.319 0.892 1.00 94.25 105 VAL A CA 1
ATOM 833 C C . VAL A 1 105 ? 13.073 -7.96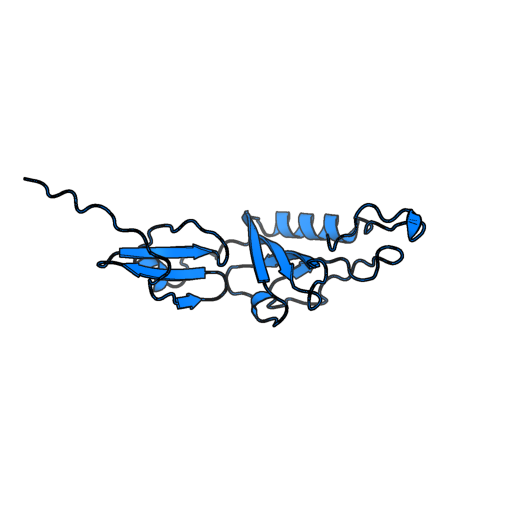0 2.198 1.00 94.25 105 VAL A C 1
ATOM 835 O O . VAL A 1 105 ? 13.272 -9.149 2.441 1.00 94.25 105 VAL A O 1
ATOM 838 N N . GLY A 1 106 ? 12.407 -7.172 3.039 1.00 95.31 106 GLY A N 1
ATOM 839 C CA . GLY A 1 106 ? 11.814 -7.598 4.300 1.00 95.31 106 GLY A CA 1
ATOM 840 C C . GLY A 1 106 ? 10.478 -6.909 4.546 1.00 95.31 106 GLY A C 1
ATOM 841 O O . GLY A 1 106 ? 9.961 -6.192 3.686 1.00 95.31 106 GLY A O 1
ATOM 842 N N . LYS A 1 107 ? 9.929 -7.109 5.745 1.00 95.75 107 LYS A N 1
ATOM 843 C CA . LYS A 1 107 ? 8.731 -6.390 6.172 1.00 95.75 107 LYS A CA 1
ATOM 844 C C . LYS A 1 107 ? 9.061 -4.925 6.462 1.00 95.75 107 LYS A C 1
ATOM 846 O O . LYS A 1 107 ? 10.045 -4.648 7.145 1.00 95.75 107 LYS A O 1
ATOM 851 N N . VAL A 1 108 ? 8.225 -4.014 5.978 1.00 94.44 108 VAL A N 1
ATOM 852 C CA . VAL A 1 108 ? 8.391 -2.562 6.108 1.00 94.44 108 VAL A CA 1
ATOM 853 C C . VAL A 1 108 ? 7.129 -1.923 6.675 1.00 94.44 108 VAL A C 1
ATOM 855 O O . VAL A 1 108 ? 6.021 -2.394 6.419 1.00 94.44 108 VAL A O 1
ATOM 858 N N . ASP A 1 109 ? 7.294 -0.851 7.446 1.00 91.31 109 ASP A N 1
ATOM 859 C CA . ASP A 1 109 ? 6.186 0.009 7.863 1.00 91.31 109 ASP A CA 1
ATOM 860 C C . ASP A 1 109 ? 6.081 1.210 6.920 1.00 91.31 109 ASP A C 1
ATOM 862 O O . ASP A 1 109 ? 6.631 2.284 7.169 1.00 91.31 109 ASP A O 1
ATOM 866 N N . ILE A 1 110 ? 5.363 1.010 5.815 1.00 89.81 110 ILE A N 1
ATOM 867 C CA . ILE A 1 110 ? 5.164 2.037 4.787 1.00 89.81 110 ILE A CA 1
ATOM 868 C C . ILE A 1 110 ? 4.354 3.239 5.296 1.00 89.81 110 ILE A C 1
ATOM 870 O O . ILE A 1 110 ? 4.456 4.332 4.752 1.00 89.81 110 ILE A O 1
ATOM 874 N N . THR A 1 111 ? 3.579 3.068 6.372 1.00 85.69 111 THR A N 1
ATOM 875 C CA . THR A 1 111 ? 2.714 4.124 6.924 1.00 85.69 111 THR A CA 1
ATOM 876 C C . THR A 1 111 ? 3.496 5.212 7.655 1.00 85.69 111 THR A C 1
ATOM 878 O O . THR A 1 111 ? 2.992 6.320 7.843 1.00 85.69 111 THR A O 1
ATOM 881 N N . SER A 1 112 ? 4.737 4.897 8.035 1.00 86.44 112 SER A N 1
ATOM 882 C CA . SER A 1 112 ? 5.691 5.815 8.655 1.00 86.44 112 SER A CA 1
ATOM 883 C C . SER A 1 112 ? 6.495 6.650 7.648 1.00 86.44 112 SER A C 1
ATOM 885 O O . SER A 1 112 ? 7.212 7.562 8.058 1.00 86.44 112 SER A O 1
ATOM 887 N N . SER A 1 113 ? 6.388 6.357 6.345 1.00 88.00 113 SER A N 1
ATOM 888 C CA . SER A 1 113 ? 7.122 7.080 5.304 1.00 88.00 113 SER A CA 1
ATOM 889 C C . SER A 1 113 ? 6.614 8.514 5.144 1.00 88.00 113 SER A C 1
ATOM 891 O O . SER A 1 113 ? 5.407 8.753 5.134 1.00 88.00 113 SER A O 1
ATOM 893 N N . GLU A 1 114 ? 7.520 9.470 4.930 1.00 88.88 114 GLU A N 1
ATOM 894 C CA . GLU A 1 114 ? 7.160 10.861 4.611 1.00 88.88 114 GLU A CA 1
ATOM 895 C C . GLU A 1 114 ? 6.401 10.976 3.281 1.00 88.88 114 GLU A C 1
ATOM 897 O O . GLU A 1 114 ? 5.577 11.872 3.108 1.00 88.88 114 GLU A O 1
ATOM 902 N N . SER A 1 115 ? 6.651 10.047 2.354 1.00 89.81 115 SER A N 1
ATOM 903 C CA . SER A 1 115 ? 5.966 9.973 1.064 1.00 89.81 115 SER A CA 1
ATOM 904 C C . SER A 1 115 ? 4.534 9.445 1.180 1.00 89.81 115 SER A C 1
ATOM 906 O O . SER A 1 115 ? 3.760 9.639 0.245 1.00 89.81 115 SER A O 1
ATOM 908 N N . PHE A 1 116 ? 4.154 8.797 2.288 1.00 89.25 116 PHE A N 1
ATOM 909 C CA . PHE A 1 116 ? 2.861 8.129 2.430 1.00 89.25 116 PHE A CA 1
ATOM 910 C C . PHE A 1 116 ? 1.688 9.114 2.387 1.00 89.25 116 PHE A C 1
ATOM 912 O O . PHE A 1 116 ? 1.601 10.049 3.187 1.00 89.25 116 PHE A O 1
ATOM 919 N N . LEU A 1 117 ? 0.724 8.850 1.503 1.00 87.38 117 LEU A N 1
ATOM 920 C CA . LEU A 1 117 ? -0.494 9.652 1.388 1.00 87.38 117 LEU A CA 1
ATOM 921 C C . LEU A 1 117 ? -1.701 8.924 1.971 1.00 87.38 117 LEU A C 1
ATOM 923 O O . LEU A 1 117 ? -2.383 9.435 2.862 1.00 87.38 117 LEU A O 1
ATOM 927 N N . THR A 1 118 ? -1.994 7.735 1.447 1.00 86.94 118 THR A N 1
ATOM 928 C CA . THR A 1 118 ? -3.177 6.969 1.835 1.00 86.94 118 THR A CA 1
ATOM 929 C C . THR A 1 118 ? -3.017 5.486 1.518 1.00 86.94 118 THR A C 1
ATOM 931 O O . THR A 1 118 ? -2.109 5.071 0.798 1.00 86.94 118 THR A O 1
ATOM 934 N N . LEU A 1 119 ? -3.917 4.683 2.080 1.00 87.56 119 LEU A N 1
ATOM 935 C CA . LEU A 1 119 ? -3.984 3.246 1.889 1.00 87.56 119 LEU A CA 1
ATOM 936 C C . LEU A 1 119 ? -5.446 2.815 1.768 1.00 87.56 119 LEU A C 1
ATOM 938 O O . LEU A 1 119 ? -6.276 3.081 2.641 1.00 87.56 119 LEU A O 1
ATOM 942 N N . TYR A 1 120 ? -5.748 2.087 0.700 1.00 86.19 120 TYR A N 1
ATOM 943 C CA . TYR A 1 120 ? -7.051 1.493 0.446 1.00 86.19 120 TYR A CA 1
ATOM 944 C C . TYR A 1 120 ? -6.994 -0.005 0.711 1.00 86.19 120 TYR A C 1
ATOM 946 O O . TYR A 1 120 ? -6.328 -0.748 -0.004 1.00 86.19 120 TYR A O 1
ATOM 954 N N . GLN A 1 121 ? -7.722 -0.473 1.724 1.00 87.00 121 GLN A N 1
ATOM 955 C CA . GLN A 1 121 ? -7.918 -1.910 1.912 1.00 87.00 121 GLN A CA 1
ATOM 956 C C . GLN A 1 121 ? -8.746 -2.471 0.755 1.00 87.00 121 GLN A C 1
ATOM 958 O O . GLN A 1 121 ? -9.883 -2.039 0.543 1.00 87.00 121 GLN A O 1
ATOM 963 N N . LEU A 1 122 ? -8.171 -3.436 0.038 1.00 89.62 122 LEU A N 1
ATOM 964 C CA . LEU A 1 122 ? -8.814 -4.134 -1.071 1.00 89.62 122 LEU A CA 1
ATOM 965 C C . LEU A 1 122 ? -9.562 -5.374 -0.573 1.00 89.62 122 LEU A C 1
ATOM 967 O O . LEU A 1 122 ? -10.708 -5.596 -0.954 1.00 89.62 122 LEU A O 1
ATOM 971 N N . ALA A 1 123 ? -8.926 -6.174 0.291 1.00 91.62 123 ALA A N 1
ATOM 972 C CA . ALA A 1 123 ? -9.516 -7.393 0.844 1.00 91.62 123 ALA A CA 1
ATOM 973 C C . ALA A 1 123 ? -8.824 -7.849 2.137 1.00 91.62 123 ALA A C 1
ATOM 975 O O . ALA A 1 123 ? -7.629 -7.626 2.330 1.00 91.62 123 ALA A O 1
ATOM 976 N N . SER A 1 124 ? -9.559 -8.563 2.993 1.00 92.25 124 SER A N 1
ATOM 977 C CA . SER A 1 124 ? -8.962 -9.444 4.002 1.00 92.25 124 SER A CA 1
ATOM 978 C C . SER A 1 124 ? -8.531 -10.751 3.340 1.00 92.25 124 SER A C 1
ATOM 980 O O . SER A 1 124 ? -9.320 -11.364 2.618 1.00 92.25 124 SER A O 1
ATOM 982 N N . VAL A 1 125 ? -7.307 -11.193 3.600 1.00 94.12 125 VAL A N 1
ATOM 983 C CA . VAL A 1 125 ? -6.704 -12.378 2.985 1.00 94.12 125 VAL A CA 1
ATOM 984 C C . VAL A 1 125 ? -6.203 -13.350 4.050 1.00 94.12 125 VAL A C 1
ATOM 986 O O . VAL A 1 125 ? -5.857 -12.974 5.165 1.00 94.12 125 VAL A O 1
ATOM 989 N N . THR A 1 126 ? -6.157 -14.631 3.705 1.00 95.12 126 THR A N 1
ATOM 990 C CA . THR A 1 126 ? -5.429 -15.647 4.478 1.00 95.12 126 THR A CA 1
ATOM 991 C C . THR A 1 126 ? -3.935 -15.616 4.141 1.00 95.12 126 THR A C 1
ATOM 993 O O . THR A 1 126 ? -3.542 -15.089 3.102 1.00 95.12 126 THR A O 1
ATOM 996 N N . GLU A 1 127 ? -3.093 -16.255 4.958 1.00 94.44 127 GLU A N 1
ATOM 997 C CA . GLU A 1 127 ? -1.656 -16.415 4.660 1.00 94.44 127 GLU A CA 1
ATOM 998 C C . GLU A 1 127 ? -1.419 -17.114 3.305 1.00 94.44 127 GLU A C 1
ATOM 1000 O O . GLU A 1 127 ? -0.568 -16.706 2.516 1.00 94.44 127 GLU A O 1
ATOM 1005 N N . GLY A 1 128 ? -2.230 -18.129 2.982 1.00 96.19 128 GLY A N 1
ATOM 1006 C CA . GLY A 1 128 ? -2.159 -18.813 1.688 1.00 96.19 128 GLY A CA 1
ATOM 1007 C C . GLY A 1 128 ? -2.510 -17.893 0.514 1.00 96.19 128 GLY A C 1
ATOM 1008 O O . GLY A 1 128 ? -1.844 -17.925 -0.516 1.00 96.19 128 GLY A O 1
ATOM 1009 N N . GLN A 1 129 ? -3.509 -17.022 0.672 1.00 97.06 129 GLN A N 1
ATOM 1010 C CA . GLN A 1 129 ? -3.845 -16.019 -0.344 1.00 97.06 129 GLN A CA 1
ATOM 1011 C C . GLN A 1 129 ? -2.769 -14.933 -0.459 1.00 97.06 129 GLN A C 1
ATOM 1013 O O . GLN A 1 129 ? -2.469 -14.506 -1.569 1.00 97.06 129 GLN A O 1
ATOM 1018 N N . ALA A 1 130 ? -2.133 -14.532 0.643 1.00 96.19 130 ALA A N 1
ATOM 1019 C CA . ALA A 1 130 ? -0.992 -13.618 0.613 1.00 96.19 130 ALA A CA 1
ATOM 1020 C C . ALA A 1 130 ? 0.200 -14.203 -0.166 1.00 96.19 130 ALA A C 1
ATOM 1022 O O . ALA A 1 130 ? 0.837 -13.497 -0.947 1.00 96.19 130 ALA A O 1
ATOM 1023 N N . MET A 1 131 ? 0.458 -15.510 -0.040 1.00 96.56 131 MET A N 1
ATOM 1024 C CA . MET A 1 131 ? 1.446 -16.191 -0.884 1.00 96.56 131 MET A CA 1
ATOM 1025 C C . MET A 1 131 ? 1.073 -16.162 -2.370 1.00 96.56 131 MET A C 1
ATOM 1027 O O . MET A 1 131 ? 1.954 -16.013 -3.216 1.00 96.56 131 MET A O 1
ATOM 1031 N N . VAL A 1 132 ? -0.217 -16.289 -2.702 1.00 97.06 132 VAL A N 1
ATOM 1032 C CA . VAL A 1 132 ? -0.690 -16.161 -4.089 1.00 97.06 132 VAL A CA 1
ATOM 1033 C C . VAL A 1 132 ? -0.468 -14.740 -4.606 1.00 97.06 132 VAL A C 1
ATOM 1035 O O . VAL A 1 132 ? 0.048 -14.594 -5.710 1.00 97.06 132 VAL A O 1
ATOM 1038 N N . VAL A 1 133 ? -0.767 -13.708 -3.806 1.00 96.25 133 VAL A N 1
ATOM 1039 C CA . VAL A 1 133 ? -0.475 -12.304 -4.156 1.00 96.25 133 VAL A CA 1
ATOM 1040 C C . VAL A 1 133 ? 1.005 -12.134 -4.482 1.00 96.25 133 VAL A C 1
ATOM 1042 O O . VAL A 1 133 ? 1.327 -11.632 -5.555 1.00 96.25 133 VAL A O 1
ATOM 1045 N N . LYS A 1 134 ? 1.902 -12.619 -3.613 1.00 96.06 134 LYS A N 1
ATOM 1046 C CA . LYS A 1 134 ? 3.348 -12.582 -3.861 1.00 96.06 134 LYS A CA 1
ATOM 1047 C C . LYS A 1 134 ? 3.717 -13.284 -5.169 1.00 96.06 134 LYS A C 1
ATOM 1049 O O . LYS A 1 134 ? 4.467 -12.743 -5.969 1.00 96.06 134 LYS A O 1
ATOM 1054 N N . CYS A 1 135 ? 3.190 -14.487 -5.393 1.00 96.38 135 CYS A N 1
ATOM 1055 C CA . CYS A 1 135 ? 3.495 -15.272 -6.588 1.00 96.38 135 CYS A CA 1
ATOM 1056 C C . CYS A 1 135 ? 3.061 -14.566 -7.878 1.00 96.38 135 CYS A C 1
ATOM 1058 O O . CYS A 1 135 ? 3.771 -14.652 -8.876 1.00 96.38 135 CYS A O 1
ATOM 1060 N N . ILE A 1 136 ? 1.914 -13.887 -7.859 1.00 95.44 136 ILE A N 1
ATOM 1061 C CA . ILE A 1 136 ? 1.443 -13.091 -8.994 1.00 95.44 136 ILE A CA 1
ATOM 1062 C C . ILE A 1 136 ? 2.345 -11.868 -9.168 1.00 95.44 136 ILE A C 1
ATOM 1064 O O . ILE A 1 136 ? 2.906 -11.694 -10.244 1.00 95.44 136 ILE A O 1
ATOM 1068 N N . ALA A 1 137 ? 2.562 -11.085 -8.108 1.00 94.25 137 ALA A N 1
ATOM 1069 C CA . ALA A 1 137 ? 3.392 -9.881 -8.157 1.00 94.25 137 ALA A CA 1
ATOM 1070 C C . ALA A 1 137 ? 4.814 -10.160 -8.679 1.00 94.25 137 ALA A C 1
ATOM 1072 O O . ALA A 1 137 ? 5.316 -9.412 -9.505 1.00 94.25 137 ALA A O 1
ATOM 1073 N N . ASP A 1 138 ? 5.426 -11.279 -8.278 1.00 94.75 138 ASP A N 1
ATOM 1074 C CA . ASP A 1 138 ? 6.766 -11.677 -8.727 1.00 94.75 138 ASP A CA 1
ATOM 1075 C C . ASP A 1 138 ? 6.836 -12.121 -10.202 1.00 94.75 138 ASP A C 1
ATOM 1077 O O . ASP A 1 138 ? 7.930 -12.263 -10.750 1.00 94.75 138 ASP A O 1
ATOM 1081 N N . ARG A 1 139 ? 5.695 -12.421 -10.834 1.00 93.75 139 ARG A N 1
ATOM 1082 C CA . ARG A 1 139 ? 5.618 -12.941 -12.211 1.00 93.75 139 ARG A CA 1
ATOM 1083 C C . ARG A 1 139 ? 5.088 -11.921 -13.206 1.00 93.75 139 ARG A C 1
ATOM 1085 O O . ARG A 1 139 ? 5.373 -12.052 -14.396 1.00 93.75 139 ARG A O 1
ATOM 1092 N N . GLU A 1 140 ? 4.304 -10.957 -12.741 1.00 90.94 140 GLU A N 1
ATOM 1093 C CA . GLU A 1 140 ? 3.814 -9.865 -13.570 1.00 90.94 140 GLU A CA 1
ATOM 1094 C C . GLU A 1 140 ? 4.980 -8.960 -13.969 1.00 90.94 140 GLU A C 1
ATOM 1096 O O . GLU A 1 140 ? 5.743 -8.473 -13.135 1.00 90.94 140 GLU A O 1
ATOM 1101 N N . THR A 1 141 ? 5.142 -8.751 -15.273 1.00 86.94 141 THR A N 1
ATOM 1102 C CA . THR A 1 141 ? 6.168 -7.837 -15.780 1.00 86.94 141 THR A CA 1
ATOM 1103 C C . THR A 1 141 ? 5.629 -6.412 -15.685 1.00 86.94 141 THR A C 1
ATOM 1105 O O . THR A 1 141 ? 4.529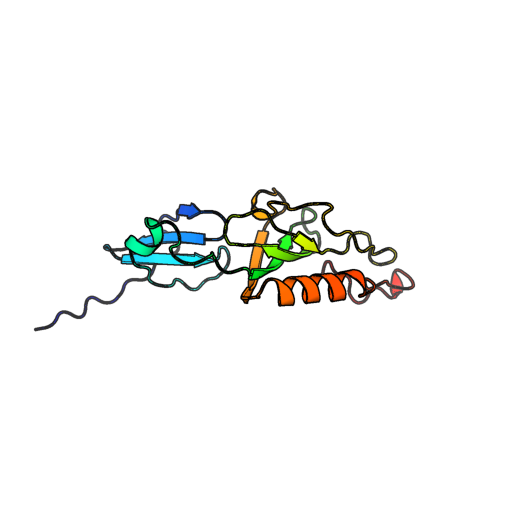 -6.170 -16.188 1.00 86.94 141 THR A O 1
ATOM 1108 N N . PRO A 1 142 ? 6.364 -5.461 -15.077 1.00 87.38 142 PRO A N 1
ATOM 1109 C CA . PRO A 1 142 ? 5.939 -4.071 -15.057 1.00 87.38 142 PRO A CA 1
ATOM 1110 C C . PRO A 1 142 ? 5.663 -3.543 -16.472 1.00 87.38 142 PRO A C 1
ATOM 1112 O O . PRO A 1 142 ? 6.403 -3.880 -17.401 1.00 87.38 142 PRO A O 1
ATOM 1115 N N . PRO A 1 143 ? 4.630 -2.707 -16.656 1.00 81.06 143 PRO A N 1
ATOM 1116 C CA . PRO A 1 143 ? 4.365 -2.076 -17.938 1.00 81.06 143 PRO A CA 1
ATOM 1117 C C . PRO A 1 143 ? 5.545 -1.183 -18.329 1.00 81.06 143 PRO A C 1
ATOM 1119 O O . PRO A 1 143 ? 6.027 -0.386 -17.527 1.00 81.06 143 PRO A O 1
ATOM 1122 N N . GLN A 1 144 ? 5.997 -1.316 -19.572 1.00 79.25 144 GLN A N 1
ATOM 1123 C CA . GLN A 1 144 ? 7.076 -0.517 -20.144 1.00 79.25 144 GLN A CA 1
ATOM 1124 C C . GLN A 1 144 ? 6.631 0.033 -21.498 1.00 79.25 144 GLN A C 1
ATOM 1126 O O . GLN A 1 144 ? 6.052 -0.682 -22.321 1.00 79.25 144 GLN A O 1
ATOM 1131 N N . ALA A 1 145 ? 6.911 1.308 -21.735 1.00 79.56 145 ALA A N 1
ATOM 1132 C CA . ALA A 1 145 ? 6.761 1.934 -23.033 1.00 79.56 145 ALA A CA 1
ATOM 1133 C C . ALA A 1 145 ? 7.999 1.634 -23.886 1.00 79.56 145 ALA A C 1
ATOM 1135 O O . ALA A 1 145 ? 9.130 1.787 -23.434 1.00 79.56 145 ALA A O 1
ATOM 1136 N N . VAL A 1 146 ? 7.792 1.266 -25.153 1.00 80.06 146 VAL A N 1
ATOM 1137 C CA . VAL A 1 146 ? 8.896 1.010 -26.100 1.00 80.06 146 VAL A CA 1
ATOM 1138 C C . VAL A 1 146 ? 9.719 2.281 -26.350 1.00 80.06 146 VAL A C 1
ATOM 1140 O O . VAL A 1 146 ? 10.892 2.212 -26.713 1.00 80.06 146 VAL A O 1
ATOM 1143 N N . ASN A 1 147 ? 9.089 3.448 -26.197 1.00 78.06 147 ASN A N 1
ATOM 1144 C CA . ASN A 1 147 ? 9.719 4.759 -26.255 1.00 78.06 147 ASN A CA 1
ATOM 1145 C C . ASN A 1 147 ? 8.819 5.829 -25.612 1.00 78.06 147 ASN A C 1
ATOM 1147 O O . ASN A 1 147 ? 7.611 5.646 -25.444 1.00 78.06 147 ASN A O 1
ATOM 1151 N N . ARG A 1 148 ? 9.387 7.010 -25.365 1.00 76.06 148 ARG A N 1
ATOM 1152 C CA . ARG A 1 148 ? 8.721 8.137 -24.705 1.00 76.06 148 ARG A CA 1
ATOM 1153 C C . ARG A 1 148 ? 7.479 8.662 -25.428 1.00 76.06 148 ARG A C 1
ATOM 1155 O O . ARG A 1 148 ? 6.634 9.291 -24.801 1.00 76.06 148 ARG A O 1
ATOM 1162 N N . ARG A 1 149 ? 7.350 8.444 -26.742 1.00 74.75 149 ARG A N 1
ATOM 1163 C CA . ARG A 1 149 ? 6.151 8.855 -27.501 1.00 74.75 149 ARG A CA 1
ATOM 1164 C C . ARG A 1 149 ? 4.980 7.899 -27.289 1.00 74.75 149 ARG A C 1
ATOM 1166 O O . ARG A 1 149 ? 3.844 8.280 -27.543 1.00 74.75 149 ARG A O 1
ATOM 1173 N N . GLU A 1 150 ? 5.263 6.679 -26.849 1.00 76.06 150 GLU A N 1
ATOM 1174 C CA . GLU A 1 150 ? 4.287 5.615 -26.617 1.00 76.06 150 GLU A CA 1
ATOM 1175 C C . GLU A 1 150 ? 3.906 5.461 -25.142 1.00 76.06 150 GLU A C 1
ATOM 1177 O O . GLU A 1 150 ? 3.159 4.545 -24.802 1.00 76.06 150 GLU A O 1
ATOM 1182 N N . VAL A 1 151 ? 4.370 6.364 -24.270 1.00 73.50 151 VAL A N 1
ATOM 1183 C CA . VAL A 1 151 ? 3.926 6.418 -22.873 1.00 73.50 151 VAL A CA 1
ATOM 1184 C C . VAL A 1 151 ? 2.422 6.687 -22.857 1.00 73.50 151 VAL A C 1
ATOM 1186 O O . VAL A 1 151 ? 1.973 7.782 -23.196 1.00 73.50 151 VAL A O 1
ATOM 1189 N N . LYS A 1 152 ? 1.647 5.661 -22.505 1.00 67.00 152 LYS A N 1
ATOM 1190 C CA . LYS A 1 152 ? 0.188 5.740 -22.349 1.00 67.00 152 LYS A CA 1
ATOM 1191 C C . LYS A 1 152 ? -0.226 5.631 -20.890 1.00 67.00 152 LYS A C 1
ATOM 1193 O O . LYS A 1 152 ? -1.083 6.385 -20.457 1.00 67.00 152 LYS A O 1
ATOM 1198 N N . GLU A 1 153 ? 0.399 4.705 -20.169 1.00 57.41 153 GLU A N 1
ATOM 1199 C CA . GLU A 1 153 ? 0.173 4.417 -18.755 1.00 57.41 153 GLU A CA 1
ATOM 1200 C C . GLU A 1 153 ? 1.523 4.014 -18.144 1.00 57.41 153 GLU A C 1
ATOM 1202 O O . GLU A 1 153 ? 2.311 3.312 -18.784 1.00 57.41 153 GLU A O 1
ATOM 1207 N N . ASN A 1 154 ? 1.807 4.462 -16.926 1.00 61.94 154 ASN A N 1
ATOM 1208 C CA . ASN A 1 154 ? 2.868 3.913 -16.082 1.00 61.94 154 ASN A CA 1
ATOM 1209 C C . ASN A 1 154 ? 2.247 3.525 -14.726 1.00 61.94 154 ASN A C 1
ATOM 1211 O O . ASN A 1 154 ? 1.117 3.907 -14.422 1.00 61.94 154 ASN A O 1
ATOM 1215 N N . CYS A 1 155 ? 2.959 2.772 -13.884 1.00 56.84 155 CYS A N 1
ATOM 1216 C CA . CYS A 1 155 ? 2.469 2.428 -12.535 1.00 56.84 155 CYS A CA 1
ATOM 1217 C C . CYS A 1 155 ? 2.423 3.627 -11.568 1.00 56.84 155 CYS A C 1
ATOM 1219 O O . CYS A 1 155 ? 2.276 3.432 -10.363 1.00 56.84 155 CYS A O 1
ATOM 1221 N N . GLN A 1 156 ? 2.609 4.843 -12.081 1.00 62.69 156 GLN A N 1
ATOM 1222 C CA . GLN A 1 156 ? 2.713 6.073 -11.313 1.00 62.69 156 GLN A CA 1
ATOM 1223 C C . GLN A 1 156 ? 1.551 7.046 -11.625 1.00 62.69 156 GLN A C 1
ATOM 1225 O O . GLN A 1 156 ? 1.361 8.019 -10.909 1.00 62.69 156 GLN A O 1
ATOM 1230 N N . GLY A 1 157 ? 0.685 6.758 -12.605 1.00 55.62 157 GLY A N 1
ATOM 1231 C CA . GLY A 1 157 ? -0.469 7.606 -12.947 1.00 55.62 157 GLY A CA 1
ATOM 1232 C C . GLY A 1 157 ? -0.212 8.571 -14.096 1.00 55.62 157 GLY A C 1
ATOM 1233 O O . GLY A 1 157 ? 0.794 9.313 -14.064 1.00 55.62 157 GLY A O 1
#

InterPro domains:
  IPR046670 Protein of unknown function DUF6540 [PF20174] (63-156)

Radius of gyration: 19.38 Å; chains: 1; bounding box: 55×39×52 Å